Protein AF-A0AAN9QVU2-F1 (afdb_monomer)

Organism: Phaseolus coccineus (NCBI:txid3886)

Mean predicted aligned error: 10.69 Å

Nearest PDB structures (foldseek):
  2lqg-assembly1_A  TM=5.107E-01  e=5.024E-03  Mus musculus
  8g05-assembly1_R  TM=4.072E-01  e=1.327E+00  Homo sapiens
  8wz2-assembly1_R  TM=3.720E-01  e=2.095E+00  Homo sapiens
  8j19-assembly1_R  TM=4.145E-01  e=5.774E+00  Homo sapiens

Structure (mmCIF, N/CA/C/O backbone):
data_AF-A0AAN9QVU2-F1
#
_entry.id   AF-A0AAN9QVU2-F1
#
loop_
_atom_site.group_PDB
_atom_site.id
_atom_site.type_symbol
_atom_site.label_atom_id
_atom_site.label_alt_id
_atom_site.label_comp_id
_atom_site.label_asym_id
_atom_site.label_entity_id
_atom_site.label_seq_id
_atom_site.pdbx_PDB_ins_code
_atom_site.Cartn_x
_atom_site.Cartn_y
_atom_site.Cartn_z
_atom_site.occupancy
_atom_site.B_iso_or_equiv
_atom_site.auth_seq_id
_atom_site.auth_comp_id
_atom_site.auth_asym_id
_atom_site.auth_atom_id
_atom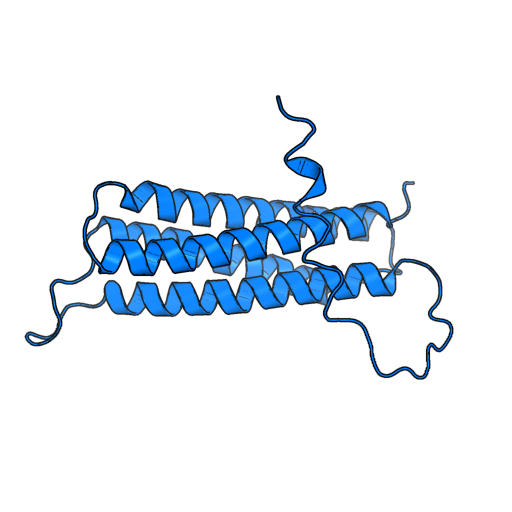_site.pdbx_PDB_model_num
ATOM 1 N N . MET A 1 1 ? 7.606 -34.225 8.218 1.00 52.69 1 MET A N 1
ATOM 2 C CA . MET A 1 1 ? 6.196 -34.312 7.765 1.00 52.69 1 MET A CA 1
ATOM 3 C C . MET A 1 1 ? 5.751 -32.990 7.130 1.00 52.69 1 MET A C 1
ATOM 5 O O . MET A 1 1 ? 4.814 -32.362 7.588 1.00 52.69 1 MET A O 1
ATOM 9 N N . THR A 1 2 ? 6.428 -32.540 6.072 1.00 52.84 2 THR A N 1
ATOM 10 C CA . THR A 1 2 ? 6.205 -31.195 5.485 1.00 52.84 2 THR A CA 1
ATOM 11 C C . THR A 1 2 ? 6.203 -31.198 3.956 1.00 52.84 2 THR A C 1
ATOM 13 O O . THR A 1 2 ? 5.999 -30.166 3.335 1.00 52.84 2 THR A O 1
ATOM 16 N N . ARG A 1 3 ? 6.357 -32.369 3.321 1.00 43.88 3 ARG A N 1
ATOM 17 C CA . ARG A 1 3 ? 6.300 -32.513 1.854 1.00 43.88 3 ARG A CA 1
ATOM 18 C C . ARG A 1 3 ? 4.926 -32.945 1.327 1.00 43.88 3 ARG A C 1
ATOM 20 O O . ARG A 1 3 ? 4.729 -32.950 0.123 1.00 43.88 3 ARG A O 1
ATOM 27 N N . HIS A 1 4 ? 3.976 -33.274 2.209 1.00 39.53 4 HIS A N 1
ATOM 28 C CA . HIS A 1 4 ? 2.633 -33.726 1.815 1.00 39.53 4 HIS A CA 1
ATOM 29 C C . HIS A 1 4 ? 1.583 -32.596 1.786 1.00 39.53 4 HIS A C 1
ATOM 31 O O . HIS A 1 4 ? 0.580 -32.718 1.098 1.00 39.53 4 HIS A O 1
ATOM 37 N N . PHE A 1 5 ? 1.838 -31.461 2.453 1.00 43.06 5 PHE A N 1
ATOM 38 C CA . PHE A 1 5 ? 0.921 -30.308 2.463 1.00 43.06 5 PHE A CA 1
ATOM 39 C C . PHE A 1 5 ? 1.082 -29.361 1.261 1.00 43.06 5 PHE A C 1
ATOM 41 O O . PHE A 1 5 ? 0.155 -28.628 0.939 1.00 43.06 5 PHE A O 1
ATOM 48 N N . LEU A 1 6 ? 2.218 -29.408 0.556 1.00 41.53 6 LEU A N 1
ATOM 49 C CA . LEU A 1 6 ? 2.474 -28.577 -0.632 1.00 41.53 6 LEU A CA 1
ATOM 50 C C . LEU A 1 6 ? 1.825 -29.114 -1.920 1.00 41.53 6 LEU A C 1
ATOM 52 O O . LEU A 1 6 ? 1.765 -28.398 -2.912 1.00 41.53 6 LEU A O 1
ATOM 56 N N . LEU A 1 7 ? 1.334 -30.359 -1.918 1.00 42.72 7 LEU A N 1
ATOM 57 C CA . LEU A 1 7 ? 0.709 -30.980 -3.095 1.00 42.72 7 LEU A CA 1
ATOM 58 C C . LEU A 1 7 ? -0.819 -30.827 -3.129 1.00 42.72 7 LEU A C 1
ATOM 60 O O . LEU A 1 7 ? -1.419 -31.014 -4.183 1.00 42.72 7 LEU A O 1
ATOM 64 N N . LEU A 1 8 ? -1.454 -30.443 -2.017 1.00 39.88 8 LEU A N 1
ATOM 65 C CA . LEU A 1 8 ? -2.911 -30.260 -1.944 1.00 39.88 8 LEU A CA 1
ATOM 66 C C . LEU A 1 8 ? -3.371 -28.825 -2.251 1.00 39.88 8 LEU A C 1
ATOM 68 O O . LEU A 1 8 ? -4.533 -28.622 -2.586 1.00 39.88 8 LEU A O 1
ATOM 72 N N . SER A 1 9 ? -2.475 -27.836 -2.225 1.00 40.78 9 SER A N 1
ATOM 73 C CA . SER A 1 9 ? -2.783 -26.449 -2.611 1.00 40.78 9 SER A CA 1
ATOM 74 C C . SER A 1 9 ? -2.710 -26.193 -4.123 1.00 40.78 9 SER A C 1
ATOM 76 O O . SER A 1 9 ? -3.232 -25.186 -4.594 1.00 40.78 9 SER A O 1
ATOM 78 N N . LEU A 1 10 ? -2.128 -27.113 -4.902 1.00 40.50 10 LEU A N 1
ATOM 79 C CA . LEU A 1 10 ? -2.014 -26.992 -6.363 1.00 40.50 10 LEU A CA 1
ATOM 80 C C . LEU A 1 10 ? -3.223 -27.551 -7.134 1.00 40.50 10 LEU A C 1
ATOM 82 O O . LEU A 1 10 ? -3.329 -27.327 -8.336 1.00 40.50 10 LEU A O 1
ATOM 86 N N . LEU A 1 11 ? -4.161 -28.232 -6.466 1.00 43.94 11 LEU A N 1
ATOM 87 C CA . LEU A 1 11 ? -5.338 -28.830 -7.116 1.00 43.94 11 LEU A CA 1
ATOM 88 C C . LEU A 1 11 ? -6.613 -27.974 -7.044 1.00 43.94 11 LEU A C 1
ATOM 90 O O . LEU A 1 11 ? -7.619 -28.352 -7.635 1.00 43.94 11 LEU A O 1
ATOM 94 N N . PHE A 1 12 ? -6.584 -26.803 -6.397 1.00 41.16 12 PHE A N 1
ATOM 95 C CA . PHE A 1 12 ? -7.744 -25.897 -6.362 1.00 41.16 12 PHE A CA 1
ATOM 96 C C . PHE A 1 12 ? -7.718 -24.774 -7.408 1.00 41.16 12 PHE A C 1
ATOM 98 O O . PHE A 1 12 ? -8.744 -24.139 -7.632 1.00 41.16 12 PHE A O 1
ATOM 105 N N . PHE A 1 13 ? -6.597 -24.550 -8.101 1.00 44.38 13 PHE A N 1
ATOM 106 C CA . PHE A 1 13 ? -6.512 -23.528 -9.158 1.00 44.38 13 PHE A CA 1
ATOM 107 C C . PHE A 1 13 ? -6.840 -24.045 -10.570 1.00 44.38 13 PHE A C 1
ATOM 109 O O . PHE A 1 13 ? -6.853 -23.261 -11.515 1.00 44.38 13 PHE A O 1
ATOM 116 N N . ALA A 1 14 ? -7.130 -25.340 -10.734 1.00 43.97 14 ALA A N 1
ATOM 117 C CA . ALA A 1 14 ? -7.286 -25.962 -12.053 1.00 43.97 14 ALA A CA 1
ATOM 118 C C . ALA A 1 14 ? -8.738 -26.062 -12.572 1.00 43.97 14 ALA A C 1
ATOM 120 O O . ALA A 1 14 ? -8.938 -26.539 -13.685 1.00 43.97 14 ALA A O 1
ATOM 121 N N . SER A 1 15 ? -9.752 -25.608 -11.825 1.00 43.94 15 SER A N 1
ATOM 122 C CA . SER A 1 15 ? -11.153 -25.956 -12.140 1.00 43.94 15 SER A CA 1
ATOM 123 C C . SER A 1 15 ? -12.033 -24.833 -12.699 1.00 43.94 15 SER A C 1
ATOM 125 O O . SER A 1 15 ? -13.242 -25.024 -12.786 1.00 43.94 15 SER A O 1
ATOM 127 N N . THR A 1 16 ? -11.492 -23.681 -13.113 1.00 50.34 16 THR A N 1
ATOM 128 C CA . THR A 1 16 ? -12.325 -22.628 -13.746 1.00 50.34 16 THR A CA 1
ATOM 129 C C . THR A 1 16 ? -11.866 -22.147 -15.118 1.00 50.34 16 THR A C 1
ATOM 131 O O . THR A 1 16 ? -12.558 -21.337 -15.725 1.00 50.34 16 THR A O 1
ATOM 134 N N . PHE A 1 17 ? -10.787 -22.689 -15.685 1.00 50.25 17 PHE A N 1
ATOM 135 C CA . PHE A 1 17 ? -10.377 -22.359 -17.054 1.00 50.25 17 PHE A CA 1
ATOM 136 C C . PHE A 1 17 ? -10.655 -23.512 -18.020 1.00 50.25 17 PHE A C 1
ATOM 138 O O . PHE A 1 17 ? -9.767 -24.129 -18.599 1.00 50.25 17 PHE A O 1
ATOM 145 N N . SER A 1 18 ? -11.937 -23.799 -18.212 1.00 56.81 18 SER A N 1
ATOM 146 C CA . SER A 1 18 ? -12.418 -24.469 -19.418 1.00 56.81 18 SER A CA 1
ATOM 147 C C . SER A 1 18 ? -13.760 -23.878 -19.796 1.00 56.81 18 SER A C 1
ATOM 149 O O . SER A 1 18 ? -14.802 -24.344 -19.354 1.00 56.81 18 SER A O 1
ATOM 151 N N . CYS A 1 19 ? -13.714 -22.790 -20.560 1.00 48.00 19 CYS A N 1
ATOM 152 C CA . CYS A 1 19 ? -14.272 -22.751 -21.910 1.00 48.00 19 CYS A CA 1
ATOM 153 C C . CYS A 1 19 ? -14.193 -21.327 -22.482 1.00 48.00 19 CYS A C 1
ATOM 155 O O . CYS A 1 19 ? -14.471 -20.361 -21.781 1.00 48.00 19 CYS A O 1
ATOM 157 N N . LEU A 1 20 ? -13.912 -21.276 -23.792 1.00 41.81 20 LEU A N 1
ATOM 158 C CA . LEU A 1 20 ? -14.049 -20.157 -24.744 1.00 41.81 20 LEU A CA 1
ATOM 159 C C . LEU A 1 20 ? -12.772 -19.339 -25.055 1.00 41.81 20 LEU A C 1
ATOM 161 O O . LEU A 1 20 ? -12.485 -18.295 -24.485 1.00 41.81 20 LEU A O 1
ATOM 165 N N . VAL A 1 21 ? -12.051 -19.846 -26.059 1.00 61.19 21 VAL A N 1
ATOM 166 C CA . VAL A 1 21 ? -11.152 -19.160 -27.026 1.00 61.19 21 VAL A CA 1
ATOM 167 C C . VAL A 1 21 ? -12.088 -18.600 -28.143 1.00 61.19 21 VAL A C 1
ATOM 169 O O . VAL A 1 21 ? -13.117 -19.259 -28.329 1.00 61.19 21 VAL A O 1
ATOM 172 N N . PRO A 1 22 ? -11.849 -17.493 -28.910 1.00 55.16 22 PRO A N 1
ATOM 173 C CA . PRO A 1 22 ? -10.583 -17.201 -29.607 1.00 55.16 22 PRO A CA 1
ATOM 174 C C . PRO A 1 22 ? -10.206 -15.729 -29.927 1.00 55.16 22 PRO A C 1
ATOM 176 O O . PRO A 1 22 ? -11.040 -14.920 -30.296 1.00 55.16 22 PRO A O 1
ATOM 179 N N . THR A 1 23 ? -8.903 -15.428 -29.863 1.00 37.94 23 THR A N 1
ATOM 180 C CA . THR A 1 23 ? -8.027 -14.864 -30.925 1.00 37.94 23 THR A CA 1
ATOM 181 C C . THR A 1 23 ? -6.775 -14.332 -30.236 1.00 37.94 23 THR A C 1
ATOM 183 O O . THR A 1 23 ? -6.723 -13.182 -29.809 1.00 37.94 23 THR A O 1
ATOM 186 N N . VAL A 1 24 ? -5.760 -15.183 -30.096 1.00 42.25 24 VAL A N 1
ATOM 187 C CA . VAL A 1 24 ? -4.418 -14.723 -29.735 1.00 42.25 24 VAL A CA 1
ATOM 188 C C . VAL A 1 24 ? -3.810 -14.175 -31.020 1.00 42.25 24 VAL A C 1
ATOM 190 O O . VAL A 1 24 ? -3.287 -14.927 -31.839 1.00 42.25 24 VAL A O 1
ATOM 193 N N . THR A 1 25 ? -3.936 -12.868 -31.245 1.00 42.47 25 THR A N 1
ATOM 194 C CA . THR A 1 25 ? -2.958 -12.178 -32.088 1.00 42.47 25 THR A CA 1
ATOM 195 C C . THR A 1 25 ? -1.606 -12.377 -31.421 1.00 42.47 25 THR A C 1
ATOM 197 O O . THR A 1 25 ? -1.517 -12.259 -30.200 1.00 42.47 25 THR A O 1
ATOM 200 N N . ALA A 1 26 ? -0.580 -12.733 -32.191 1.00 48.84 26 ALA A N 1
ATOM 201 C CA . ALA A 1 26 ? 0.789 -12.783 -31.703 1.00 48.84 26 ALA A CA 1
ATOM 202 C C . ALA A 1 26 ? 1.120 -11.430 -31.051 1.00 48.84 26 ALA A C 1
ATOM 204 O O . ALA A 1 26 ? 1.264 -10.430 -31.747 1.00 48.84 26 ALA A O 1
ATOM 205 N N . VAL A 1 27 ? 1.121 -11.385 -29.718 1.00 48.50 27 VAL A N 1
ATOM 206 C CA . VAL A 1 27 ? 1.587 -10.229 -28.955 1.00 48.50 27 VAL A CA 1
ATOM 207 C C . VAL A 1 27 ? 3.069 -10.464 -28.746 1.00 48.50 27 VAL A C 1
ATOM 209 O O . VAL A 1 27 ? 3.466 -11.510 -28.224 1.00 48.50 27 VAL A O 1
ATOM 212 N N . ASP A 1 28 ? 3.867 -9.522 -29.231 1.00 38.47 28 ASP A N 1
ATOM 213 C CA . ASP A 1 28 ? 5.318 -9.565 -29.158 1.00 38.47 28 ASP A CA 1
ATOM 214 C C . ASP A 1 28 ? 5.817 -9.806 -27.727 1.00 38.47 28 ASP A C 1
ATOM 216 O O . ASP A 1 28 ? 5.208 -9.427 -26.722 1.00 38.47 28 ASP A O 1
ATOM 220 N N . ALA A 1 29 ? 6.942 -10.507 -27.652 1.00 45.59 29 ALA A N 1
ATOM 221 C CA . ALA A 1 29 ? 7.478 -11.099 -26.445 1.00 45.59 29 ALA A CA 1
ATOM 222 C C . ALA A 1 29 ? 7.719 -10.095 -25.294 1.00 45.59 29 ALA A C 1
ATOM 224 O O . ALA A 1 29 ? 8.559 -9.202 -25.356 1.00 45.59 29 ALA A O 1
ATOM 225 N N . SER A 1 30 ? 7.092 -10.406 -24.158 1.00 50.88 30 SER A N 1
ATOM 226 C CA . SER A 1 30 ? 7.649 -10.351 -22.791 1.00 50.88 30 SER A CA 1
ATOM 227 C C . SER A 1 30 ? 7.740 -9.030 -22.004 1.00 50.88 30 SER A C 1
ATOM 229 O O . SER A 1 30 ? 8.051 -9.098 -20.820 1.00 50.88 30 SER A O 1
ATOM 231 N N . GLY A 1 31 ? 7.407 -7.860 -22.560 1.00 54.62 31 GLY A N 1
ATOM 232 C CA . GLY A 1 31 ? 7.404 -6.594 -21.789 1.00 54.62 31 GLY A CA 1
ATOM 233 C C . GLY A 1 31 ? 6.015 -6.060 -21.411 1.00 54.62 31 GLY A C 1
ATOM 234 O O . GLY A 1 31 ? 5.752 -5.709 -20.260 1.00 54.62 31 GLY A O 1
ATOM 235 N N . ASP A 1 32 ? 5.104 -6.021 -22.384 1.00 68.94 32 ASP A N 1
ATOM 236 C CA . ASP A 1 32 ? 3.847 -5.266 -22.284 1.00 68.94 32 ASP A CA 1
ATOM 237 C C . ASP A 1 32 ? 2.784 -5.954 -21.405 1.00 68.94 32 ASP A C 1
ATOM 239 O O . ASP A 1 32 ? 2.057 -5.319 -20.633 1.00 68.94 32 ASP A O 1
ATOM 243 N N . THR A 1 33 ? 2.731 -7.291 -21.440 1.00 84.69 33 THR A N 1
ATOM 244 C CA . THR A 1 33 ? 1.786 -8.058 -20.614 1.00 84.69 33 THR A CA 1
ATOM 245 C C . THR A 1 33 ? 2.152 -7.996 -19.130 1.00 84.69 33 THR A C 1
ATOM 247 O O . THR A 1 33 ? 1.263 -7.875 -18.290 1.00 84.69 33 THR A O 1
ATOM 250 N N . ASP A 1 34 ? 3.440 -8.044 -18.789 1.00 91.31 34 ASP A N 1
ATOM 251 C CA . ASP A 1 34 ? 3.910 -8.051 -17.398 1.00 91.31 34 ASP A CA 1
ATOM 252 C C . ASP A 1 34 ? 3.720 -6.677 -16.750 1.00 91.31 34 ASP A C 1
ATOM 254 O O . ASP A 1 34 ? 3.159 -6.581 -15.655 1.00 91.31 34 ASP A O 1
ATOM 258 N N . PHE A 1 35 ? 4.057 -5.614 -17.486 1.00 93.31 35 PHE A N 1
ATOM 259 C CA . PHE A 1 35 ? 3.749 -4.238 -17.106 1.00 93.31 35 PHE A CA 1
ATOM 260 C C . PHE A 1 35 ? 2.248 -4.026 -16.879 1.00 93.31 35 PHE A C 1
ATOM 262 O O . PHE A 1 35 ? 1.833 -3.510 -15.838 1.00 93.31 35 PHE A O 1
ATOM 269 N N . THR A 1 36 ? 1.416 -4.467 -17.828 1.00 94.56 36 THR A N 1
ATOM 270 C CA . THR A 1 36 ? -0.039 -4.314 -17.732 1.00 94.56 36 THR A CA 1
ATOM 271 C C . THR A 1 36 ? -0.602 -5.063 -16.524 1.00 94.56 36 THR A C 1
ATOM 273 O O . THR A 1 36 ? -1.398 -4.487 -15.779 1.00 94.56 36 THR A O 1
ATOM 276 N N . ARG A 1 37 ? -0.163 -6.306 -16.270 1.00 96.12 37 ARG A N 1
ATOM 277 C CA . ARG A 1 37 ? -0.581 -7.072 -15.081 1.00 96.12 37 ARG A CA 1
ATOM 278 C C . ARG A 1 37 ? -0.187 -6.365 -13.788 1.00 96.12 37 ARG A C 1
ATOM 280 O O . ARG A 1 37 ? -1.029 -6.228 -12.902 1.00 96.12 37 ARG A O 1
ATOM 287 N N . ALA A 1 38 ? 1.054 -5.893 -13.689 1.00 97.56 38 ALA A N 1
ATOM 288 C CA . ALA A 1 38 ? 1.530 -5.165 -12.518 1.00 97.56 38 ALA A CA 1
ATOM 289 C C . ALA A 1 38 ? 0.712 -3.884 -12.281 1.00 97.56 38 ALA A C 1
ATOM 291 O O . ALA A 1 38 ? 0.220 -3.665 -11.175 1.00 97.56 38 ALA A O 1
ATOM 292 N N . ARG A 1 39 ? 0.457 -3.092 -13.330 1.00 97.69 39 ARG A N 1
ATOM 293 C CA . ARG A 1 39 ? -0.324 -1.849 -13.238 1.00 97.69 39 ARG A CA 1
ATOM 294 C C . ARG A 1 39 ? -1.766 -2.100 -12.796 1.00 97.69 39 ARG A C 1
ATOM 296 O O . ARG A 1 39 ? -2.278 -1.380 -11.941 1.00 97.69 39 ARG A O 1
ATOM 303 N N . VAL A 1 40 ? -2.416 -3.124 -13.352 1.00 98.06 40 VAL A N 1
ATOM 304 C CA . VAL A 1 40 ? -3.779 -3.520 -12.959 1.00 98.06 40 VAL A CA 1
ATOM 305 C C . VAL A 1 40 ? -3.813 -3.993 -11.505 1.00 98.06 40 VAL A C 1
ATOM 307 O O . VAL A 1 40 ? -4.735 -3.641 -10.769 1.00 98.06 40 VAL A O 1
ATOM 310 N N . ALA A 1 41 ? -2.805 -4.745 -11.061 1.00 98.56 41 ALA A N 1
ATOM 311 C CA . ALA A 1 41 ? -2.724 -5.197 -9.678 1.00 98.56 41 ALA A CA 1
ATOM 312 C C . ALA A 1 41 ? -2.532 -4.035 -8.692 1.00 98.56 41 ALA A C 1
ATOM 314 O O . ALA A 1 41 ? -3.217 -4.001 -7.672 1.00 98.56 41 ALA A O 1
ATOM 315 N N . VAL A 1 42 ? -1.676 -3.057 -9.015 1.00 98.75 42 VAL A N 1
ATOM 316 C CA . VAL A 1 42 ? -1.514 -1.831 -8.211 1.00 98.75 42 VAL A CA 1
ATOM 317 C C . VAL A 1 42 ? -2.824 -1.035 -8.158 1.00 98.75 42 VAL A C 1
ATOM 319 O O . VAL A 1 42 ? -3.238 -0.633 -7.074 1.00 98.75 42 VAL A O 1
ATOM 322 N N . SER A 1 43 ? -3.533 -0.881 -9.284 1.00 98.75 43 SER A N 1
ATOM 323 C CA . SER A 1 43 ? -4.860 -0.238 -9.312 1.00 98.75 43 SER A CA 1
ATOM 324 C C . SER A 1 43 ? -5.875 -0.968 -8.429 1.00 98.75 43 SER A C 1
ATOM 326 O O . SER A 1 43 ? -6.600 -0.344 -7.666 1.00 98.75 43 SER A O 1
ATOM 328 N N . THR A 1 44 ? -5.903 -2.301 -8.491 1.00 98.69 44 THR A N 1
ATOM 329 C CA . THR A 1 44 ? -6.828 -3.115 -7.687 1.00 98.69 44 THR A CA 1
ATOM 330 C C . THR A 1 44 ? -6.517 -2.992 -6.193 1.00 98.69 44 THR A C 1
ATOM 332 O O . THR A 1 44 ? -7.427 -2.920 -5.368 1.00 98.69 44 THR A O 1
ATOM 335 N N . ALA A 1 45 ? -5.231 -2.953 -5.827 1.00 98.81 45 ALA A N 1
ATOM 336 C CA . ALA A 1 45 ? -4.809 -2.702 -4.453 1.00 98.81 45 ALA A CA 1
ATOM 337 C C . ALA A 1 45 ? -5.220 -1.297 -3.981 1.00 98.81 45 ALA A C 1
ATOM 339 O O . ALA A 1 45 ? -5.659 -1.154 -2.841 1.00 98.81 45 ALA A O 1
ATOM 340 N N . LEU A 1 46 ? -5.131 -0.287 -4.857 1.00 98.88 46 LEU A N 1
ATOM 341 C CA . LEU A 1 46 ? -5.549 1.085 -4.563 1.00 98.88 46 LEU A CA 1
ATOM 342 C C . LEU A 1 46 ? -7.047 1.171 -4.264 1.00 98.88 46 LEU A C 1
ATOM 344 O O . LEU A 1 46 ? -7.434 1.803 -3.279 1.00 98.88 46 LEU A O 1
ATOM 348 N N . ASP A 1 47 ? -7.873 0.528 -5.089 1.00 98.81 47 ASP A N 1
ATOM 349 C CA . ASP A 1 47 ? -9.328 0.521 -4.924 1.00 98.81 47 ASP A CA 1
ATOM 350 C C . ASP A 1 47 ? -9.727 -0.122 -3.590 1.00 98.81 47 ASP A C 1
ATOM 352 O O . ASP A 1 47 ? -10.517 0.443 -2.828 1.00 98.81 47 ASP A O 1
ATOM 356 N N . GLU A 1 48 ? -9.133 -1.273 -3.258 1.00 98.81 48 GLU A N 1
ATOM 357 C CA . GLU A 1 48 ? -9.420 -1.957 -1.996 1.00 98.81 48 GLU A CA 1
ATOM 358 C C . GLU A 1 48 ? -8.934 -1.158 -0.780 1.00 98.81 48 GLU A C 1
ATOM 360 O O . GLU A 1 48 ? -9.674 -1.013 0.195 1.00 98.81 48 GLU A O 1
ATOM 365 N N . ALA A 1 49 ? -7.710 -0.624 -0.829 1.00 98.81 49 ALA A N 1
ATOM 366 C CA . ALA A 1 49 ? -7.154 0.178 0.256 1.00 98.81 49 ALA A CA 1
ATOM 367 C C . ALA A 1 49 ? -7.988 1.446 0.492 1.00 98.81 49 ALA A C 1
ATOM 369 O O . ALA A 1 49 ? -8.306 1.771 1.635 1.00 98.81 49 ALA A O 1
ATOM 370 N N . SER A 1 50 ? -8.437 2.106 -0.580 1.00 98.88 50 SER A N 1
ATOM 371 C CA . SER A 1 50 ? -9.304 3.289 -0.504 1.00 98.88 50 SER A CA 1
ATOM 372 C C . SER A 1 50 ? -10.680 2.955 0.082 1.00 98.88 50 SER A C 1
ATOM 374 O O . SER A 1 50 ? -11.212 3.709 0.904 1.00 98.88 50 SER A O 1
ATOM 376 N N . ALA A 1 51 ? -11.258 1.807 -0.289 1.00 98.75 51 ALA A N 1
ATOM 377 C CA . ALA A 1 51 ? -12.516 1.334 0.282 1.00 98.75 51 ALA A CA 1
ATOM 378 C C . ALA A 1 51 ? -12.380 1.015 1.781 1.00 98.75 51 ALA A C 1
ATOM 380 O O . ALA A 1 51 ? -13.262 1.352 2.574 1.00 98.75 51 ALA A O 1
ATOM 381 N N . ALA A 1 52 ? -11.266 0.401 2.188 1.00 98.50 52 ALA A N 1
ATOM 382 C CA . ALA A 1 52 ? -10.966 0.145 3.591 1.00 98.50 52 ALA A CA 1
ATOM 383 C C . ALA A 1 52 ? -10.748 1.453 4.375 1.00 98.50 52 ALA A C 1
ATOM 385 O O . ALA A 1 52 ? -11.368 1.628 5.421 1.00 98.50 52 ALA A O 1
ATOM 386 N N . ALA A 1 53 ? -9.973 2.405 3.847 1.00 98.12 53 ALA A N 1
ATOM 387 C CA . ALA A 1 53 ? -9.767 3.718 4.463 1.00 98.12 53 ALA A CA 1
ATOM 388 C C . ALA A 1 53 ? -11.088 4.483 4.638 1.00 98.12 53 ALA A C 1
ATOM 390 O O . ALA A 1 53 ? -11.346 5.049 5.698 1.00 98.12 53 ALA A O 1
ATOM 391 N N . THR A 1 54 ? -11.977 4.420 3.641 1.00 97.75 54 THR A N 1
ATOM 392 C CA . THR A 1 54 ? -13.326 5.005 3.725 1.00 97.75 54 THR A CA 1
ATOM 393 C C . THR A 1 54 ? -14.165 4.361 4.827 1.00 97.75 54 THR A C 1
ATOM 395 O O . THR A 1 54 ? -14.892 5.050 5.537 1.00 97.75 54 THR A O 1
ATOM 398 N N . TYR A 1 55 ? -14.074 3.041 4.996 1.00 96.25 55 TYR A N 1
ATOM 399 C CA . TYR A 1 55 ? -14.744 2.370 6.105 1.00 96.25 55 TYR A CA 1
ATOM 400 C C . TYR A 1 55 ? -14.178 2.834 7.453 1.00 96.25 55 TYR A C 1
ATOM 402 O O . TYR A 1 55 ? -14.957 3.175 8.337 1.00 96.25 55 TYR A O 1
ATOM 410 N N . LEU A 1 56 ? -12.850 2.886 7.609 1.00 94.81 56 LEU A N 1
ATOM 411 C CA . LEU A 1 56 ? -12.200 3.289 8.861 1.00 94.81 56 LEU A CA 1
ATOM 412 C C . LEU A 1 56 ? -12.530 4.741 9.228 1.00 94.81 56 LEU A C 1
ATOM 414 O O . LEU A 1 56 ? -12.852 5.007 10.385 1.00 94.81 56 LEU A O 1
ATOM 418 N N . SER A 1 57 ? -12.545 5.661 8.260 1.00 94.31 57 SER A N 1
ATOM 419 C CA . SER A 1 57 ? -12.875 7.068 8.518 1.00 94.31 57 SER A CA 1
ATOM 420 C C . SER A 1 57 ? -14.275 7.228 9.122 1.00 94.31 57 SER A C 1
ATOM 422 O O . SER A 1 57 ? -14.450 7.978 10.084 1.00 94.31 57 SER A O 1
ATOM 424 N N . GLN A 1 58 ? -15.254 6.439 8.664 1.00 92.25 58 GLN A N 1
ATOM 425 C CA . GLN A 1 58 ? -16.608 6.414 9.232 1.00 92.25 58 GLN A CA 1
ATOM 426 C C . GLN A 1 58 ? -16.634 5.936 10.689 1.00 92.25 58 GLN A C 1
ATOM 428 O O . GLN A 1 58 ? -17.483 6.381 11.457 1.00 92.25 58 GLN A O 1
ATOM 433 N N . GLN A 1 59 ? -15.703 5.065 11.087 1.00 88.88 59 GLN A N 1
ATOM 434 C CA . GLN A 1 59 ? -15.601 4.575 12.468 1.00 88.88 59 GLN A CA 1
ATOM 435 C C . GLN A 1 59 ? -14.914 5.582 13.396 1.00 88.88 59 GLN A C 1
ATOM 437 O O . GLN A 1 59 ? -15.125 5.538 14.604 1.00 88.88 59 GLN A O 1
ATOM 442 N N . THR A 1 60 ? -14.112 6.499 12.850 1.00 84.31 60 THR A N 1
ATOM 443 C CA . THR A 1 60 ? -13.456 7.573 13.619 1.00 84.31 60 THR A CA 1
ATOM 444 C C . THR A 1 60 ? -14.336 8.811 13.818 1.00 84.31 60 THR A C 1
ATOM 446 O O . THR A 1 60 ? -13.979 9.704 14.590 1.00 84.31 60 THR A O 1
ATOM 449 N N . ALA A 1 61 ? -15.483 8.887 13.134 1.00 76.31 61 ALA A N 1
ATOM 450 C CA . ALA A 1 61 ? -16.398 10.012 13.251 1.00 76.31 61 ALA A CA 1
ATOM 451 C C . ALA A 1 61 ? -17.004 10.098 14.670 1.00 76.31 61 ALA A C 1
ATOM 453 O O . ALA A 1 61 ? -17.261 9.067 15.300 1.00 76.31 61 ALA A O 1
ATOM 454 N N . PRO A 1 62 ? -17.279 11.310 15.190 1.00 64.94 62 PRO A N 1
ATOM 455 C CA . PRO A 1 62 ? -17.994 11.466 16.450 1.00 64.94 62 PRO A CA 1
ATOM 456 C C . PRO A 1 62 ? -19.348 10.757 16.361 1.00 64.94 62 PRO A C 1
ATOM 458 O O . PRO A 1 62 ? -20.122 11.010 15.438 1.00 64.94 62 PRO A O 1
ATOM 461 N N . ALA A 1 63 ? -19.645 9.879 17.317 1.00 60.75 63 ALA A N 1
ATOM 462 C CA . ALA A 1 63 ? -20.918 9.177 17.344 1.00 60.75 63 ALA A CA 1
ATOM 463 C C . ALA A 1 63 ? -22.056 10.191 17.503 1.00 60.75 63 ALA A C 1
ATOM 465 O O . ALA A 1 63 ? -22.088 10.960 18.468 1.00 60.75 63 ALA A O 1
ATOM 466 N N . ASN A 1 64 ? -23.035 10.145 16.599 1.00 56.09 64 ASN A N 1
ATOM 467 C CA . ASN A 1 64 ? -24.379 10.576 16.962 1.00 56.09 64 ASN A CA 1
ATOM 468 C C . ASN A 1 64 ? -24.903 9.619 18.036 1.00 56.09 64 ASN A C 1
ATOM 470 O O . ASN A 1 64 ? -24.535 8.446 18.043 1.00 56.09 64 ASN A O 1
ATOM 474 N N . LYS A 1 65 ? -25.765 10.109 18.934 1.00 52.00 65 LYS A N 1
ATOM 475 C CA . LYS A 1 65 ? -26.249 9.379 20.125 1.00 52.00 65 LYS A CA 1
ATOM 476 C C . LYS A 1 65 ? -26.850 7.983 19.845 1.00 52.00 65 LYS A C 1
ATOM 478 O O . LYS A 1 65 ? -26.959 7.205 20.785 1.00 52.00 65 LYS A O 1
ATOM 483 N N . ASP A 1 66 ? -27.180 7.673 18.588 1.00 55.06 66 ASP A N 1
ATOM 484 C CA . ASP A 1 66 ? -27.768 6.403 18.127 1.00 55.06 66 ASP A CA 1
ATOM 485 C C . ASP A 1 66 ? -26.772 5.424 17.472 1.00 55.06 66 ASP A C 1
ATOM 487 O O . ASP A 1 66 ? -27.089 4.258 17.246 1.00 55.06 66 ASP A O 1
ATOM 491 N N . SER A 1 67 ? -25.558 5.876 17.169 1.00 54.22 67 SER A N 1
ATOM 492 C CA . SER A 1 67 ? -24.459 5.051 16.653 1.00 54.22 67 SER A CA 1
ATOM 493 C C . SER A 1 67 ? -23.553 4.680 17.824 1.00 54.22 67 SER A C 1
ATOM 495 O O . SER A 1 67 ? -23.269 5.530 18.661 1.00 54.22 67 SER A O 1
ATOM 497 N N . GLY A 1 68 ? -23.146 3.412 17.926 1.00 55.78 68 GLY A N 1
ATOM 498 C CA . GLY A 1 68 ? -22.321 2.905 19.02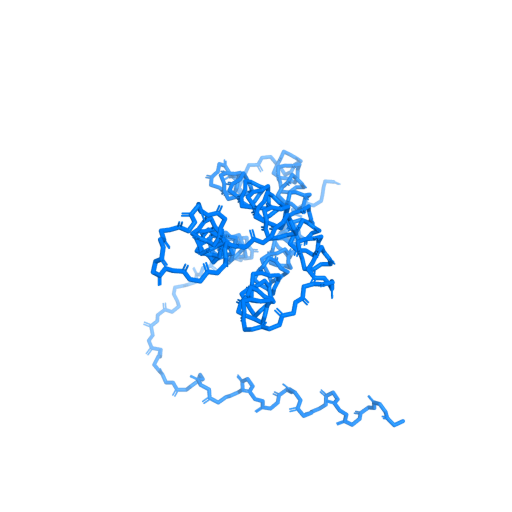9 1.00 55.78 68 GLY A CA 1
ATOM 499 C C . GLY A 1 68 ? -21.039 3.712 19.292 1.00 55.78 68 GLY A C 1
ATOM 500 O O . GLY A 1 68 ? -20.708 4.661 18.586 1.00 55.78 68 GLY A O 1
ATOM 501 N N . LYS A 1 69 ? -20.304 3.332 20.344 1.00 57.84 69 LYS A N 1
ATOM 502 C CA . LYS A 1 69 ? -19.081 4.028 20.772 1.00 57.84 69 LYS A CA 1
ATOM 503 C C . LYS A 1 69 ? -18.142 4.245 19.562 1.00 57.84 69 LYS A C 1
ATOM 505 O O . LYS A 1 69 ? -17.850 3.255 18.890 1.00 57.84 69 LYS A O 1
ATOM 510 N N . PRO A 1 70 ? -17.692 5.486 19.280 1.00 62.75 70 PRO A N 1
ATOM 511 C CA . PRO A 1 70 ? -16.726 5.755 18.216 1.00 62.75 70 PRO A CA 1
ATOM 512 C C . PRO A 1 70 ? -15.513 4.841 18.343 1.00 62.75 70 PRO A C 1
ATOM 514 O O . PRO A 1 70 ? -15.148 4.463 19.463 1.00 62.75 70 PRO A O 1
ATOM 517 N N . GLY A 1 71 ? -14.868 4.538 17.218 1.00 64.19 71 GLY A N 1
ATOM 518 C CA . GLY A 1 71 ? -13.553 3.913 17.223 1.00 64.19 71 GLY A CA 1
ATOM 519 C C . GLY A 1 71 ? -12.617 4.687 18.152 1.00 64.19 71 GLY A C 1
ATOM 520 O O . GLY A 1 71 ? -12.546 5.917 18.091 1.00 64.19 71 GLY A O 1
ATOM 521 N N . GLY A 1 72 ? -11.961 3.970 19.067 1.00 83.31 72 GLY A N 1
ATOM 522 C CA . GLY A 1 72 ? -11.011 4.552 20.013 1.00 83.31 72 GLY A CA 1
ATOM 523 C C . GLY A 1 72 ? -9.770 5.128 19.321 1.00 83.31 72 GLY A C 1
ATOM 524 O O . GLY A 1 72 ? -9.649 5.094 18.096 1.00 83.31 72 GLY A O 1
ATOM 525 N N . GLY A 1 73 ? -8.815 5.626 20.114 1.00 88.88 73 GLY A N 1
ATOM 526 C CA . GLY A 1 73 ? -7.546 6.164 19.599 1.00 88.88 73 GLY A CA 1
ATOM 527 C C . GLY A 1 73 ? -6.833 5.202 18.641 1.00 88.88 73 GLY A C 1
ATOM 528 O O . GLY A 1 73 ? -6.432 5.619 17.563 1.00 88.88 73 GLY A O 1
ATOM 529 N N . ALA A 1 74 ? -6.824 3.904 18.954 1.00 92.00 74 ALA A N 1
ATOM 530 C CA . ALA A 1 74 ? -6.232 2.872 18.104 1.00 92.00 74 ALA A CA 1
ATOM 531 C C . ALA A 1 74 ? -6.858 2.790 16.698 1.00 92.00 74 ALA A C 1
ATOM 533 O O . ALA A 1 74 ? -6.152 2.609 15.710 1.00 92.00 74 ALA A O 1
ATOM 534 N N . VAL A 1 75 ? -8.182 2.962 16.572 1.00 94.00 75 VAL A N 1
ATOM 535 C CA . VAL A 1 75 ? -8.862 2.958 15.262 1.00 94.00 75 VAL A CA 1
ATOM 536 C C . VAL A 1 75 ? -8.484 4.196 14.453 1.00 94.00 75 VAL A C 1
ATOM 538 O O . VAL A 1 75 ? -8.329 4.107 13.236 1.00 94.00 75 VAL A O 1
ATOM 541 N N . LYS A 1 76 ? -8.305 5.340 15.121 1.00 94.25 76 LYS A N 1
ATOM 542 C CA . LYS A 1 76 ? -7.835 6.570 14.480 1.00 94.25 76 LYS A CA 1
ATOM 543 C C . LYS A 1 76 ? -6.389 6.439 13.998 1.00 94.25 76 LYS A C 1
ATOM 545 O O . LYS A 1 76 ? -6.113 6.796 12.859 1.00 94.25 76 LYS A O 1
ATOM 550 N N . ASP A 1 77 ? -5.507 5.885 14.821 1.00 95.75 77 ASP A N 1
ATOM 551 C CA . ASP A 1 77 ? -4.106 5.665 14.453 1.00 95.75 77 ASP A CA 1
ATOM 552 C C . ASP A 1 77 ? -3.993 4.660 13.294 1.00 95.75 77 ASP A C 1
ATOM 554 O O . ASP A 1 77 ? -3.255 4.879 12.334 1.00 95.75 77 ASP A O 1
ATOM 558 N N . CYS A 1 78 ? -4.803 3.595 13.319 1.00 97.75 78 CYS A N 1
ATOM 559 C CA . CYS A 1 78 ? -4.920 2.655 12.206 1.00 97.75 78 CYS A CA 1
ATOM 560 C C . CYS A 1 78 ? -5.413 3.362 10.932 1.00 97.75 78 CYS A C 1
ATOM 562 O O . CYS A 1 78 ? -4.822 3.190 9.868 1.00 97.75 78 CYS A O 1
ATOM 564 N N . PHE A 1 79 ? -6.444 4.208 11.023 1.00 97.38 79 PHE A N 1
ATOM 565 C CA . PHE A 1 79 ? -6.913 4.986 9.875 1.00 97.38 79 PHE A CA 1
ATOM 566 C C . PHE A 1 79 ? -5.791 5.828 9.250 1.00 97.38 79 PHE A C 1
ATOM 568 O O . PHE A 1 79 ? -5.616 5.754 8.038 1.00 97.38 79 PHE A O 1
ATOM 575 N N . THR A 1 80 ? -5.002 6.546 10.054 1.00 98.12 80 THR A N 1
ATOM 576 C CA . THR A 1 80 ? -3.865 7.340 9.559 1.00 98.12 80 THR A CA 1
ATOM 577 C C . THR A 1 80 ? -2.822 6.473 8.851 1.00 98.12 80 THR A C 1
ATOM 579 O O . THR A 1 80 ? -2.442 6.781 7.726 1.00 98.12 80 THR A O 1
ATOM 582 N N . ASN A 1 81 ? -2.432 5.335 9.433 1.00 98.62 81 ASN A N 1
ATOM 583 C CA . ASN A 1 81 ? -1.505 4.411 8.769 1.00 98.62 81 ASN A CA 1
ATOM 584 C C . ASN A 1 81 ? -2.066 3.888 7.434 1.00 98.62 81 ASN A C 1
ATOM 586 O O . ASN A 1 81 ? -1.344 3.757 6.446 1.00 98.62 81 ASN A O 1
ATOM 590 N N . LEU A 1 82 ? -3.363 3.573 7.381 1.00 98.69 82 LEU A N 1
ATOM 591 C CA . LEU A 1 82 ? -3.994 3.095 6.154 1.00 98.69 82 LEU A CA 1
ATOM 592 C C . LEU A 1 82 ? -4.126 4.202 5.096 1.00 98.69 82 LEU A C 1
ATOM 594 O O . LEU A 1 82 ? -4.008 3.909 3.909 1.00 98.69 82 LEU A O 1
ATOM 598 N N . GLU A 1 83 ? -4.344 5.452 5.500 1.00 98.62 83 GLU A N 1
ATOM 599 C CA . GLU A 1 83 ? -4.332 6.615 4.606 1.00 98.62 83 GLU A CA 1
ATOM 600 C C . GLU A 1 83 ? -2.944 6.808 3.979 1.00 98.62 83 GLU A C 1
ATOM 602 O O . GLU A 1 83 ? -2.836 6.878 2.753 1.00 98.62 83 GLU A O 1
ATOM 607 N N . ASP A 1 84 ? -1.879 6.731 4.780 1.00 98.62 84 ASP A N 1
ATOM 608 C CA . ASP A 1 84 ? -0.505 6.765 4.269 1.00 98.62 84 ASP A CA 1
ATOM 609 C C . ASP A 1 84 ? -0.244 5.608 3.288 1.00 98.62 84 ASP A C 1
ATOM 611 O O . ASP A 1 84 ? 0.398 5.783 2.251 1.00 98.62 84 ASP A O 1
ATOM 615 N N . ALA A 1 85 ? -0.763 4.407 3.575 1.00 98.81 85 ALA A N 1
ATOM 616 C CA . ALA A 1 85 ? -0.671 3.278 2.649 1.00 98.81 85 ALA A CA 1
ATOM 617 C C . ALA A 1 85 ? -1.385 3.566 1.316 1.00 98.81 85 ALA A C 1
ATOM 619 O O . ALA A 1 85 ? -0.844 3.265 0.252 1.00 98.81 85 ALA A O 1
ATOM 620 N N . VAL A 1 86 ? -2.579 4.166 1.354 1.00 98.94 86 VAL A N 1
ATOM 621 C CA . VAL A 1 86 ? -3.327 4.573 0.154 1.00 98.94 86 VAL A CA 1
ATOM 622 C C . VAL A 1 86 ? -2.526 5.572 -0.679 1.00 98.94 86 VAL A C 1
ATOM 624 O O . VAL A 1 86 ? -2.473 5.429 -1.902 1.00 98.94 86 VAL A O 1
ATOM 627 N N . ASP A 1 87 ? -1.876 6.546 -0.046 1.00 98.88 87 ASP A N 1
ATOM 628 C CA . ASP A 1 87 ? -1.059 7.543 -0.739 1.00 98.88 87 ASP A CA 1
ATOM 629 C C . ASP A 1 87 ? 0.153 6.906 -1.430 1.00 98.88 87 ASP A C 1
ATOM 631 O O . ASP A 1 87 ? 0.365 7.132 -2.625 1.00 98.88 87 ASP A O 1
ATOM 635 N N . MET A 1 88 ? 0.862 6.003 -0.744 1.00 98.81 88 MET A N 1
ATOM 636 C CA . MET A 1 88 ? 1.970 5.241 -1.333 1.00 98.81 88 MET A CA 1
ATOM 637 C C . MET A 1 88 ? 1.527 4.390 -2.538 1.00 98.81 88 MET A C 1
ATOM 639 O O . MET A 1 88 ? 2.214 4.343 -3.565 1.00 98.81 88 MET A O 1
ATOM 643 N N . ILE A 1 89 ? 0.366 3.727 -2.458 1.00 98.88 89 ILE A N 1
ATOM 644 C CA . ILE A 1 89 ? -0.175 2.941 -3.582 1.00 98.88 89 ILE A CA 1
ATOM 645 C C . ILE A 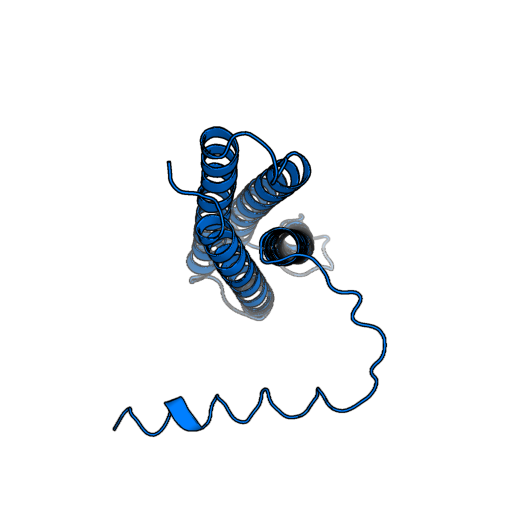1 89 ? -0.597 3.870 -4.728 1.00 98.88 89 ILE A C 1
ATOM 647 O O . ILE A 1 89 ? -0.393 3.551 -5.901 1.00 98.88 89 ILE A O 1
ATOM 651 N N . ARG A 1 90 ? -1.166 5.039 -4.421 1.00 98.88 90 ARG A N 1
ATOM 652 C CA . ARG A 1 90 ? -1.577 6.013 -5.436 1.00 98.88 90 ARG A CA 1
ATOM 653 C C . ARG A 1 90 ? -0.378 6.558 -6.200 1.00 98.88 90 ARG A C 1
ATOM 655 O O . ARG A 1 90 ? -0.444 6.659 -7.424 1.00 98.88 90 ARG A O 1
ATOM 662 N N . ASP A 1 91 ? 0.704 6.890 -5.511 1.00 98.81 91 ASP A N 1
ATOM 663 C CA . ASP A 1 91 ? 1.920 7.385 -6.156 1.00 98.81 91 ASP A CA 1
ATOM 664 C C . ASP A 1 91 ? 2.613 6.286 -6.966 1.00 98.81 91 ASP A C 1
ATOM 666 O O . ASP A 1 91 ? 2.992 6.521 -8.115 1.00 98.81 91 ASP A O 1
ATOM 670 N N . SER A 1 92 ? 2.609 5.049 -6.460 1.00 98.81 92 SER A N 1
ATOM 671 C CA . SER A 1 92 ? 2.986 3.854 -7.229 1.00 98.81 92 SER A CA 1
ATOM 672 C C . SER A 1 92 ? 2.183 3.734 -8.525 1.00 98.81 92 SER A C 1
ATOM 674 O O . SER A 1 92 ? 2.746 3.538 -9.602 1.00 98.81 92 SER A O 1
ATOM 676 N N . PHE A 1 93 ? 0.861 3.898 -8.453 1.00 98.69 93 PHE A N 1
ATOM 677 C CA . PHE A 1 93 ? -0.007 3.814 -9.621 1.00 98.69 93 PHE A CA 1
ATOM 678 C C . PHE A 1 93 ? 0.260 4.934 -10.632 1.00 98.69 93 PHE A C 1
ATOM 680 O O . PHE A 1 93 ? 0.377 4.658 -11.825 1.00 98.69 93 PHE A O 1
ATOM 687 N N . LYS A 1 94 ? 0.403 6.186 -10.175 1.00 98.44 94 LYS A N 1
ATOM 688 C CA . LYS A 1 94 ? 0.736 7.332 -11.040 1.00 98.44 94 LYS A CA 1
ATOM 689 C C . LYS A 1 94 ? 2.071 7.128 -11.747 1.00 98.44 94 LYS A C 1
ATOM 691 O O . LYS A 1 94 ? 2.162 7.366 -12.947 1.00 98.44 94 LYS A O 1
ATOM 696 N N . GLN A 1 95 ? 3.078 6.645 -11.025 1.00 97.88 95 GLN A N 1
ATOM 697 C CA . GLN A 1 95 ? 4.378 6.313 -11.596 1.00 97.88 95 GLN A CA 1
ATOM 698 C C . GLN A 1 95 ? 4.243 5.245 -12.676 1.00 97.88 95 GLN A C 1
ATOM 700 O O . GLN A 1 95 ? 4.763 5.399 -13.775 1.00 97.88 95 GLN A O 1
ATOM 705 N N . MET A 1 96 ? 3.462 4.194 -12.420 1.00 95.69 96 MET A N 1
ATOM 706 C CA . MET A 1 96 ? 3.181 3.188 -13.440 1.00 95.69 96 MET A CA 1
ATOM 707 C C . MET A 1 96 ? 2.404 3.734 -14.643 1.00 95.69 96 MET A C 1
ATOM 709 O O . MET A 1 96 ? 2.528 3.181 -15.727 1.00 95.69 96 MET A O 1
ATOM 713 N N . GLN A 1 97 ? 1.614 4.800 -14.504 1.00 95.06 97 GLN A N 1
ATOM 714 C CA . GLN A 1 97 ? 0.960 5.450 -15.646 1.00 95.06 97 GLN A CA 1
ATOM 715 C C . GLN A 1 97 ? 1.913 6.326 -16.467 1.00 95.06 97 GLN A C 1
ATOM 717 O O . GLN A 1 97 ? 1.702 6.469 -17.670 1.00 95.06 97 GLN A O 1
ATOM 722 N N . SER A 1 98 ? 2.931 6.918 -15.836 1.00 92.94 98 SER A N 1
ATOM 723 C CA . SER A 1 98 ? 3.921 7.772 -16.504 1.00 92.94 98 SER A CA 1
ATOM 724 C C . SER A 1 98 ? 5.097 6.994 -17.103 1.00 92.94 98 SER A C 1
ATOM 726 O O . SER A 1 98 ? 5.832 7.545 -17.927 1.00 92.94 98 SER A O 1
ATOM 728 N N . LEU A 1 99 ? 5.271 5.726 -16.714 1.00 91.50 99 LEU A N 1
ATOM 729 C CA . LEU A 1 99 ? 6.296 4.839 -17.253 1.00 91.50 99 LEU A CA 1
ATOM 730 C C . LEU A 1 99 ? 6.175 4.689 -18.775 1.00 91.50 99 LEU A C 1
ATOM 732 O O . LEU A 1 99 ? 5.096 4.457 -19.318 1.00 91.50 99 LEU A O 1
ATOM 736 N N . LYS A 1 100 ? 7.330 4.749 -19.442 1.00 87.94 100 LYS A N 1
ATOM 737 C CA . LYS A 1 100 ? 7.508 4.406 -20.856 1.00 87.94 100 LYS A CA 1
ATOM 738 C C . LYS A 1 100 ? 8.348 3.130 -20.929 1.00 87.94 100 LYS A C 1
ATOM 740 O O . LYS A 1 100 ? 9.567 3.235 -20.813 1.00 87.94 100 LYS A O 1
ATOM 745 N N . PRO A 1 101 ? 7.739 1.933 -21.027 1.00 79.00 101 PRO A N 1
ATOM 746 C CA . PRO A 1 101 ? 8.469 0.662 -20.941 1.00 79.00 101 PRO A CA 1
ATOM 747 C C . PRO A 1 101 ? 9.527 0.460 -22.037 1.00 79.00 101 PRO A C 1
ATOM 749 O O . PRO A 1 101 ? 10.443 -0.336 -21.860 1.00 79.00 101 PRO A O 1
ATOM 752 N N . ASP A 1 102 ? 9.402 1.184 -23.147 1.00 82.00 102 ASP A N 1
ATOM 753 C CA . ASP A 1 102 ? 10.313 1.232 -24.293 1.00 82.00 102 ASP A CA 1
ATOM 754 C C . ASP A 1 102 ? 11.381 2.342 -24.193 1.00 82.00 102 ASP A C 1
ATOM 756 O O . ASP A 1 102 ? 12.173 2.532 -25.116 1.00 82.00 102 ASP A O 1
ATOM 760 N N . GLY A 1 103 ? 11.398 3.095 -23.088 1.00 83.88 103 GLY A N 1
ATOM 761 C CA . GLY A 1 103 ? 12.361 4.160 -22.824 1.00 83.88 103 GLY A CA 1
ATOM 762 C C . GLY A 1 103 ? 13.750 3.659 -22.412 1.00 83.88 103 GLY A C 1
ATOM 763 O O . GLY A 1 103 ? 14.049 2.466 -22.437 1.00 83.88 103 GLY A O 1
ATOM 764 N N . ASP A 1 104 ? 14.610 4.594 -21.997 1.00 89.69 104 ASP A N 1
ATOM 765 C CA . ASP A 1 104 ? 15.936 4.268 -21.462 1.00 89.69 104 ASP A CA 1
ATOM 766 C C . ASP A 1 104 ? 15.828 3.295 -20.274 1.00 89.69 104 ASP A C 1
ATOM 768 O O . ASP A 1 104 ? 15.171 3.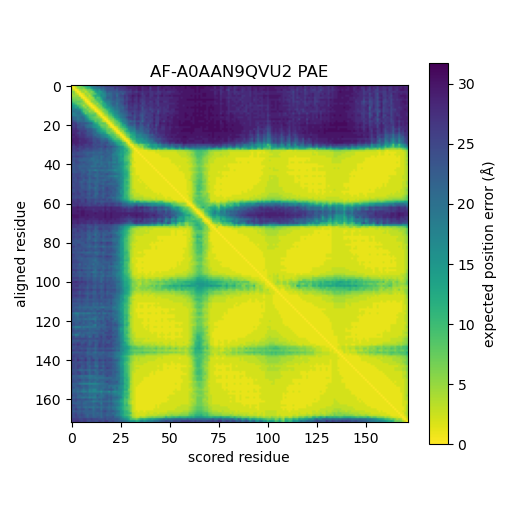584 -19.272 1.00 89.69 104 ASP A O 1
ATOM 772 N N . SER A 1 105 ? 16.494 2.143 -20.379 1.00 85.38 105 SER A N 1
ATOM 773 C CA . SER A 1 105 ? 16.387 1.037 -19.419 1.00 85.38 105 SER A CA 1
ATOM 774 C C . SER A 1 105 ? 16.790 1.435 -17.998 1.00 85.38 105 SER A C 1
ATOM 776 O O . SER A 1 105 ? 16.205 0.939 -17.032 1.00 85.38 105 SER A O 1
ATOM 778 N N . SER A 1 106 ? 17.769 2.334 -17.847 1.00 88.12 106 SER A N 1
ATOM 779 C CA . SER A 1 106 ? 18.239 2.783 -16.536 1.00 88.12 106 SER A CA 1
ATOM 780 C C . SER A 1 106 ? 17.223 3.707 -15.870 1.00 88.12 106 SER A C 1
ATOM 782 O O . SER A 1 106 ? 16.918 3.531 -14.689 1.00 88.12 106 SER A O 1
ATOM 784 N N . SER A 1 107 ? 16.622 4.611 -16.648 1.00 91.00 107 SER A N 1
ATOM 785 C CA . SER A 1 107 ? 15.527 5.468 -16.201 1.00 91.00 107 SER A CA 1
ATOM 786 C C . SER A 1 107 ? 14.295 4.640 -15.837 1.00 91.00 107 SER A C 1
ATOM 788 O O . SER A 1 107 ? 13.793 4.767 -14.725 1.00 91.00 107 SER A O 1
ATOM 790 N N . VAL A 1 108 ? 13.856 3.718 -16.701 1.00 92.12 108 VAL A N 1
ATOM 791 C CA . VAL A 1 108 ? 12.690 2.859 -16.426 1.00 92.12 108 VAL A CA 1
ATOM 792 C C . VAL A 1 108 ? 12.905 2.029 -15.160 1.00 92.12 108 VAL A C 1
ATOM 794 O O . VAL A 1 108 ? 12.012 1.945 -14.318 1.00 92.12 108 VAL A O 1
ATOM 797 N N . ARG A 1 109 ? 14.098 1.451 -14.974 1.00 93.50 109 ARG A N 1
ATOM 798 C CA . ARG A 1 109 ? 14.423 0.678 -13.768 1.00 93.50 109 ARG A CA 1
ATOM 799 C C . ARG A 1 109 ? 14.399 1.538 -12.505 1.00 93.50 109 ARG A C 1
ATOM 801 O O . ARG A 1 109 ? 13.902 1.072 -11.481 1.00 93.50 109 ARG A O 1
ATOM 808 N N . PHE A 1 110 ? 14.912 2.765 -12.570 1.00 94.38 110 PHE A N 1
ATOM 809 C CA . PHE A 1 110 ? 14.860 3.701 -11.449 1.00 94.38 110 PHE A CA 1
ATOM 810 C C . PHE A 1 110 ? 13.411 4.017 -11.058 1.00 94.38 110 PHE A C 1
ATOM 812 O O . PHE A 1 110 ? 13.036 3.859 -9.898 1.00 94.38 110 PHE A O 1
ATOM 819 N N . GLU A 1 111 ? 12.565 4.348 -12.031 1.00 96.06 111 GLU A N 1
ATOM 820 C CA . GLU A 1 111 ? 11.153 4.639 -11.778 1.00 96.06 111 GLU A CA 1
ATOM 821 C C . GLU A 1 111 ? 10.396 3.420 -11.217 1.00 96.06 111 GLU A C 1
ATOM 823 O O . GLU A 1 111 ? 9.596 3.551 -10.291 1.00 96.06 111 GLU A O 1
ATOM 828 N N . VAL A 1 112 ? 10.683 2.206 -11.704 1.00 97.06 112 VAL A N 1
ATOM 829 C CA . VAL A 1 112 ? 10.116 0.968 -11.137 1.00 97.06 112 VAL A CA 1
ATOM 830 C C . VAL A 1 112 ? 10.600 0.725 -9.702 1.00 97.06 112 VAL A C 1
ATOM 832 O O . VAL A 1 112 ? 9.825 0.241 -8.877 1.00 97.06 112 VAL A O 1
ATOM 835 N N . SER A 1 113 ? 11.833 1.107 -9.356 1.00 97.81 113 SER A N 1
ATOM 836 C CA . SER A 1 113 ? 12.335 0.988 -7.979 1.00 97.81 113 SER A CA 1
ATOM 837 C C . SER A 1 113 ? 11.604 1.902 -6.986 1.00 97.81 113 SER A C 1
ATOM 839 O O . SER A 1 113 ? 11.405 1.517 -5.828 1.00 97.81 113 SER A O 1
ATOM 841 N N . ASN A 1 114 ? 11.103 3.057 -7.444 1.00 98.12 114 ASN A N 1
ATOM 842 C CA . ASN A 1 114 ? 10.220 3.913 -6.646 1.00 98.12 114 ASN A CA 1
ATOM 843 C C . ASN A 1 114 ? 8.899 3.191 -6.347 1.00 98.12 114 ASN A C 1
ATOM 845 O O . ASN A 1 114 ? 8.497 3.104 -5.188 1.00 98.12 114 ASN A O 1
ATOM 849 N N . VAL A 1 115 ? 8.282 2.575 -7.366 1.00 98.69 115 VAL A N 1
ATOM 850 C CA . VAL A 1 115 ? 7.058 1.763 -7.213 1.00 98.69 115 VAL A CA 1
ATOM 851 C C . VAL A 1 115 ? 7.272 0.636 -6.199 1.00 98.69 115 VAL A C 1
ATOM 853 O O . VAL A 1 115 ? 6.454 0.447 -5.304 1.00 98.69 115 VAL A O 1
ATOM 856 N N . GLN A 1 116 ? 8.381 -0.103 -6.297 1.00 98.75 116 GLN A N 1
ATOM 857 C CA . GLN A 1 116 ? 8.707 -1.182 -5.354 1.00 98.75 116 GLN A CA 1
ATOM 858 C C . GLN A 1 116 ? 8.831 -0.670 -3.916 1.00 98.75 116 GLN A C 1
ATOM 860 O O . GLN A 1 116 ? 8.318 -1.298 -2.985 1.00 98.75 116 GLN A O 1
ATOM 865 N N . THR A 1 117 ? 9.493 0.474 -3.741 1.00 98.44 117 THR A N 1
ATOM 866 C CA . THR A 1 117 ? 9.698 1.103 -2.434 1.00 98.44 117 THR A CA 1
ATOM 867 C C . THR A 1 117 ? 8.368 1.527 -1.826 1.00 98.44 117 THR A C 1
ATOM 869 O O . THR A 1 117 ? 8.031 1.085 -0.731 1.00 98.44 117 THR A O 1
ATOM 872 N N . TRP A 1 118 ? 7.568 2.309 -2.549 1.00 98.81 118 TRP A N 1
ATOM 873 C CA . TRP A 1 118 ? 6.279 2.789 -2.054 1.00 98.81 118 TRP A CA 1
ATOM 874 C C . TRP A 1 118 ? 5.298 1.648 -1.781 1.00 98.81 118 TRP A C 1
ATOM 876 O O . TRP A 1 118 ? 4.669 1.636 -0.729 1.00 98.81 118 TRP A O 1
ATOM 886 N N . MET A 1 119 ? 5.216 0.634 -2.647 1.00 98.81 119 MET A N 1
ATOM 887 C CA . MET A 1 119 ? 4.369 -0.541 -2.400 1.00 98.81 119 MET A CA 1
ATOM 888 C C . MET A 1 119 ? 4.814 -1.343 -1.164 1.00 98.81 119 MET A C 1
ATOM 890 O O . MET A 1 119 ? 3.968 -1.841 -0.420 1.00 98.81 119 MET A O 1
ATOM 894 N N . SER A 1 120 ? 6.122 -1.446 -0.904 1.00 98.69 120 SER A N 1
ATOM 895 C CA . SER A 1 120 ? 6.647 -2.094 0.312 1.00 98.69 120 SER A CA 1
ATOM 896 C C . SER A 1 120 ? 6.341 -1.277 1.573 1.00 98.69 120 SER A C 1
ATOM 898 O O . SER A 1 120 ? 5.966 -1.837 2.607 1.00 98.69 120 SER A O 1
ATOM 900 N N . THR A 1 121 ? 6.435 0.052 1.484 1.00 98.19 121 THR A N 1
ATOM 901 C CA . THR A 1 121 ? 6.025 0.961 2.562 1.00 98.19 121 THR A CA 1
ATOM 902 C C . THR A 1 121 ? 4.522 0.871 2.819 1.00 98.19 121 THR A C 1
ATOM 904 O O . THR A 1 121 ? 4.110 0.769 3.969 1.00 98.19 121 THR A O 1
ATOM 907 N N . ALA A 1 122 ? 3.693 0.810 1.773 1.00 98.75 122 ALA A N 1
ATOM 908 C CA . ALA A 1 122 ? 2.248 0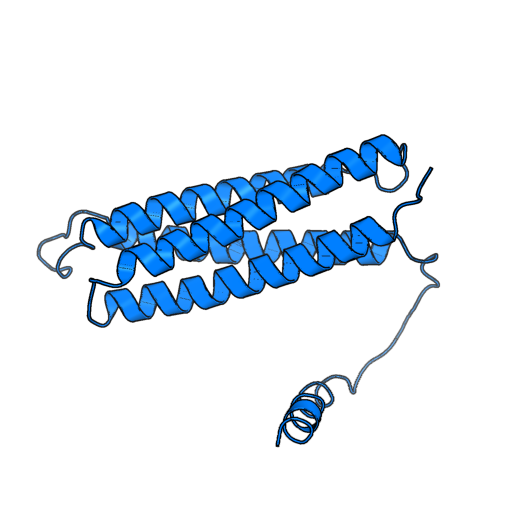.639 1.908 1.00 98.75 122 ALA A CA 1
ATOM 909 C C . ALA A 1 122 ? 1.885 -0.651 2.658 1.00 98.75 122 ALA A C 1
ATOM 911 O O . ALA A 1 122 ? 0.993 -0.644 3.506 1.00 98.75 122 ALA A O 1
ATOM 912 N N . LEU A 1 123 ? 2.594 -1.751 2.373 1.00 98.75 123 LEU A N 1
ATOM 913 C CA . LEU A 1 123 ? 2.409 -3.012 3.091 1.00 98.75 123 LEU A CA 1
ATOM 914 C C . LEU A 1 123 ? 2.763 -2.858 4.576 1.00 98.75 123 LEU A C 1
ATOM 916 O O . LEU A 1 123 ? 1.954 -3.214 5.427 1.00 98.75 123 LEU A O 1
ATOM 920 N N . THR A 1 124 ? 3.916 -2.251 4.869 1.00 98.19 124 THR A N 1
ATOM 921 C CA . THR A 1 124 ? 4.368 -1.960 6.242 1.00 98.19 124 THR A CA 1
ATOM 922 C C . THR A 1 124 ? 3.356 -1.108 7.013 1.00 98.19 124 THR A C 1
ATOM 924 O O . THR A 1 124 ? 3.047 -1.396 8.169 1.00 98.19 124 THR A O 1
ATOM 927 N N . ASN A 1 125 ? 2.790 -0.082 6.379 1.00 98.25 125 ASN A N 1
ATOM 928 C CA . ASN A 1 125 ? 1.783 0.777 6.998 1.00 98.25 125 ASN A CA 1
ATOM 929 C C . ASN A 1 125 ? 0.477 0.013 7.282 1.00 98.25 125 ASN A C 1
ATOM 931 O O . ASN A 1 125 ? -0.108 0.149 8.357 1.00 98.25 125 ASN A O 1
ATOM 935 N N . ALA A 1 126 ? 0.039 -0.851 6.360 1.00 98.50 126 ALA A N 1
ATOM 936 C CA . ALA A 1 126 ? -1.126 -1.708 6.578 1.00 98.50 126 ALA A CA 1
ATOM 937 C C . ALA A 1 126 ? -0.897 -2.758 7.688 1.00 98.50 126 ALA A C 1
ATOM 939 O O . ALA A 1 126 ? -1.833 -3.095 8.422 1.00 98.50 126 ALA A O 1
ATOM 940 N N . ASP A 1 127 ? 0.332 -3.263 7.842 1.00 98.50 127 ASP A N 1
ATOM 941 C CA . ASP A 1 127 ? 0.720 -4.100 8.983 1.00 98.50 127 ASP A CA 1
ATOM 942 C C . ASP A 1 127 ? 0.692 -3.301 10.290 1.00 98.50 127 ASP A C 1
ATOM 944 O O . ASP A 1 127 ? -0.010 -3.698 11.214 1.00 98.50 127 ASP A O 1
ATOM 948 N N . THR A 1 128 ? 1.285 -2.106 10.317 1.00 97.19 128 THR A N 1
ATOM 949 C CA . THR A 1 128 ? 1.283 -1.213 11.494 1.00 97.19 128 THR A CA 1
ATOM 950 C C . THR A 1 128 ? -0.141 -0.858 11.951 1.00 97.19 128 THR A C 1
ATOM 952 O O . THR A 1 128 ? -0.426 -0.816 13.145 1.00 97.19 128 THR A O 1
ATOM 955 N N . CYS A 1 129 ? -1.074 -0.651 11.013 1.00 97.94 129 CYS A N 1
ATOM 956 C CA . CYS A 1 129 ? -2.505 -0.490 11.306 1.00 97.94 129 CYS A CA 1
ATOM 957 C C . CYS A 1 129 ? -3.073 -1.725 12.025 1.00 97.94 129 CYS A C 1
ATOM 959 O O . CYS A 1 129 ? -3.780 -1.595 13.019 1.00 97.94 129 CYS A O 1
ATOM 961 N N . THR A 1 130 ? -2.741 -2.928 11.545 1.00 97.31 130 THR A N 1
ATOM 962 C CA . THR A 1 130 ? -3.206 -4.184 12.151 1.00 97.31 130 THR A CA 1
ATOM 963 C C . THR A 1 130 ? -2.656 -4.345 13.571 1.00 97.31 130 THR A C 1
ATOM 965 O O . THR A 1 130 ? -3.427 -4.635 14.485 1.00 97.31 130 THR A O 1
ATOM 968 N N . ASP A 1 131 ? -1.358 -4.103 13.755 1.00 95.19 131 ASP A N 1
ATOM 969 C CA . ASP A 1 131 ? -0.659 -4.248 15.037 1.00 95.19 131 ASP A CA 1
ATOM 970 C C . ASP A 1 131 ? -1.170 -3.229 16.072 1.00 95.19 131 ASP A C 1
ATOM 972 O O . ASP A 1 131 ? -1.370 -3.546 17.244 1.00 95.19 131 ASP A O 1
ATOM 976 N N . GLY A 1 132 ? -1.499 -2.010 15.629 1.00 93.50 132 GLY A N 1
ATOM 977 C CA . GLY A 1 132 ? -2.092 -0.973 16.478 1.00 93.50 132 GLY A CA 1
ATOM 978 C C . GLY A 1 132 ? -3.464 -1.333 17.065 1.00 93.50 132 GLY A C 1
ATOM 979 O O . GLY A 1 132 ? -3.897 -0.704 18.028 1.00 93.50 132 GLY A O 1
ATOM 980 N N . LEU A 1 133 ? -4.146 -2.352 16.528 1.00 93.44 133 LEU A N 1
ATOM 981 C CA . LEU A 1 133 ? -5.457 -2.815 16.996 1.00 93.44 133 LEU A CA 1
ATOM 982 C C . LEU A 1 133 ? -5.388 -4.001 17.969 1.00 93.44 133 LEU A C 1
ATOM 984 O O . LEU A 1 133 ? -6.437 -4.492 18.390 1.00 93.44 133 LEU A O 1
ATOM 988 N N . GLU A 1 134 ? -4.202 -4.497 18.333 1.00 90.56 134 GLU A N 1
ATOM 989 C CA . GLU A 1 134 ? -4.070 -5.698 19.172 1.00 90.56 134 GLU A CA 1
ATOM 990 C C . GLU A 1 134 ? -4.816 -5.589 20.511 1.00 90.56 134 GLU A C 1
ATOM 992 O O . GLU A 1 134 ? -5.424 -6.570 20.940 1.00 90.56 134 GLU A O 1
ATOM 997 N N . GLY A 1 135 ? -4.844 -4.398 21.121 1.00 85.50 135 GLY A N 1
ATOM 998 C CA . GLY A 1 135 ? -5.546 -4.124 22.382 1.00 85.50 135 GLY A CA 1
ATOM 999 C C . GLY A 1 135 ? -7.036 -3.772 22.258 1.00 85.50 135 GLY A 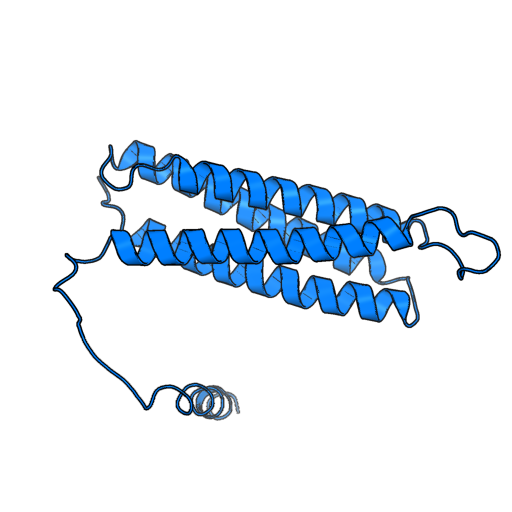C 1
ATOM 1000 O O . GLY A 1 135 ? -7.708 -3.634 23.279 1.00 85.50 135 GLY A O 1
ATOM 1001 N N . GLU A 1 136 ? -7.561 -3.609 21.041 1.00 87.75 136 GLU A N 1
ATOM 1002 C CA . GLU A 1 136 ? -8.997 -3.409 20.809 1.00 87.75 136 GLU A CA 1
ATOM 1003 C C . GLU A 1 136 ? -9.736 -4.753 20.862 1.00 87.75 136 GLU A C 1
ATOM 1005 O O . GLU A 1 136 ? -9.128 -5.804 20.685 1.00 87.75 136 GLU A O 1
ATOM 1010 N N . GLU A 1 137 ? -11.052 -4.759 21.070 1.00 88.00 137 GLU A N 1
ATOM 1011 C CA . GLU A 1 137 ? -11.844 -5.996 21.107 1.00 88.00 137 GLU A CA 1
ATOM 1012 C C . GLU A 1 137 ? -13.222 -5.825 20.458 1.00 88.00 137 GLU A C 1
ATOM 1014 O O . GLU A 1 137 ? -13.766 -4.724 20.343 1.00 88.00 137 GLU A O 1
ATOM 1019 N N . GLY A 1 138 ? -13.815 -6.949 20.055 1.00 90.44 138 GLY A N 1
ATOM 1020 C CA . GLY A 1 138 ? -15.185 -7.006 19.550 1.00 90.44 138 GLY A CA 1
ATOM 1021 C C . GLY A 1 138 ? -15.342 -6.805 18.034 1.00 90.44 138 GLY A C 1
ATOM 1022 O O . GLY A 1 138 ? -14.361 -6.746 17.289 1.00 90.44 138 GLY A O 1
ATOM 1023 N N . PRO A 1 139 ? -16.598 -6.710 17.550 1.00 91.31 139 PRO A N 1
ATOM 1024 C CA . PRO A 1 139 ? -16.916 -6.815 16.122 1.00 91.31 139 PRO A CA 1
ATOM 1025 C C . PRO A 1 139 ? -16.260 -5.747 15.244 1.00 91.31 139 PRO A C 1
ATOM 1027 O O . PRO A 1 139 ? -15.959 -5.999 14.080 1.00 91.31 139 PRO A O 1
ATOM 1030 N N . LEU A 1 140 ? -16.026 -4.552 15.797 1.00 89.81 140 LEU A N 1
ATOM 1031 C CA . LEU A 1 140 ? -15.368 -3.466 15.079 1.00 89.81 140 LEU A CA 1
ATOM 1032 C C . LEU A 1 140 ? -13.929 -3.840 14.696 1.00 89.81 140 LEU A C 1
ATOM 1034 O O . LEU A 1 140 ? -13.569 -3.693 13.529 1.00 89.81 140 LEU A O 1
ATOM 1038 N N . LYS A 1 141 ? -13.144 -4.376 15.644 1.00 92.62 141 LYS A N 1
ATOM 1039 C CA . LYS A 1 141 ? -11.782 -4.869 15.389 1.00 92.62 141 LYS A CA 1
ATOM 1040 C C . LYS A 1 141 ? -11.795 -5.953 14.324 1.00 92.62 141 LYS A C 1
ATOM 1042 O O . LYS A 1 141 ? -11.087 -5.813 13.336 1.00 92.62 141 LYS A O 1
ATOM 1047 N N . THR A 1 142 ? -12.643 -6.973 14.472 1.00 95.19 142 THR A N 1
ATOM 1048 C CA . THR A 1 142 ? -12.750 -8.070 13.494 1.00 95.19 142 THR A CA 1
ATOM 1049 C C . THR A 1 142 ? -13.015 -7.542 12.084 1.00 95.19 142 THR A C 1
ATOM 1051 O O . THR A 1 142 ? -12.282 -7.869 11.155 1.00 95.19 142 THR A O 1
ATOM 1054 N N . ASN A 1 143 ? -13.989 -6.639 11.933 1.00 95.94 143 ASN A N 1
ATOM 1055 C CA . ASN A 1 143 ? -14.326 -6.056 10.636 1.00 95.94 143 ASN A CA 1
ATOM 1056 C C . ASN A 1 143 ? -13.180 -5.230 10.030 1.00 95.94 143 ASN A C 1
ATOM 1058 O O . ASN A 1 143 ? -13.021 -5.216 8.809 1.00 95.94 143 ASN A O 1
ATOM 1062 N N . ILE A 1 144 ? -12.404 -4.511 10.850 1.00 96.06 144 ILE A N 1
ATOM 1063 C CA . ILE A 1 144 ? -11.229 -3.767 10.375 1.00 96.06 144 ILE A CA 1
ATOM 1064 C C . ILE A 1 144 ? -10.115 -4.742 9.969 1.00 96.06 144 ILE A C 1
ATOM 1066 O O . ILE A 1 144 ? -9.581 -4.631 8.865 1.00 96.06 144 ILE A O 1
ATOM 1070 N N . SER A 1 145 ? -9.802 -5.724 10.815 1.00 97.25 145 SER A N 1
ATOM 1071 C CA . SER A 1 145 ? -8.759 -6.720 10.560 1.00 97.25 145 SER A CA 1
ATOM 1072 C C . SER A 1 145 ? -9.025 -7.524 9.285 1.00 97.25 145 SER A C 1
ATOM 1074 O O . SER A 1 145 ? -8.114 -7.680 8.476 1.00 97.25 145 SER A O 1
ATOM 1076 N N . ASP A 1 146 ? -10.263 -7.960 9.040 1.00 98.19 146 ASP A N 1
ATOM 1077 C CA . ASP A 1 146 ? -10.622 -8.712 7.829 1.00 98.19 146 ASP A CA 1
ATOM 1078 C C . ASP A 1 146 ? -10.376 -7.898 6.548 1.00 98.19 146 ASP A C 1
ATOM 1080 O O . ASP A 1 146 ? -9.864 -8.413 5.546 1.00 98.19 146 ASP A O 1
ATOM 1084 N N . ARG A 1 147 ? -10.682 -6.595 6.585 1.00 98.62 147 ARG A N 1
ATOM 1085 C CA . ARG A 1 147 ? -10.397 -5.674 5.476 1.00 98.62 147 ARG A CA 1
ATOM 1086 C C . ARG A 1 147 ? -8.897 -5.498 5.277 1.00 98.62 147 ARG A C 1
ATOM 1088 O O . ARG A 1 147 ? -8.425 -5.589 4.146 1.00 98.62 147 ARG A O 1
ATOM 1095 N N . LEU A 1 148 ? -8.142 -5.300 6.357 1.00 98.56 148 LEU A N 1
ATOM 1096 C CA . LEU A 1 148 ? -6.687 -5.145 6.292 1.00 98.56 148 LEU A CA 1
ATOM 1097 C C . LEU A 1 148 ? -5.999 -6.407 5.769 1.00 98.56 148 LEU A C 1
ATOM 1099 O O . LEU A 1 148 ? -5.093 -6.300 4.950 1.00 98.56 148 LEU A O 1
ATOM 1103 N N . VAL A 1 149 ? -6.459 -7.605 6.139 1.00 98.69 149 VAL A N 1
ATOM 1104 C CA . VAL A 1 149 ? -5.951 -8.866 5.567 1.00 98.69 149 VAL A CA 1
ATOM 1105 C C . VAL A 1 149 ? -6.105 -8.877 4.045 1.00 98.69 149 VAL A C 1
ATOM 1107 O O . VAL A 1 149 ? -5.168 -9.237 3.326 1.00 98.69 149 VAL A O 1
ATOM 1110 N N . LYS A 1 150 ? -7.264 -8.447 3.534 1.00 98.62 150 LYS A N 1
ATOM 1111 C CA . LYS A 1 150 ? -7.505 -8.368 2.089 1.00 98.62 150 LYS A CA 1
ATOM 1112 C C . LYS A 1 150 ? -6.627 -7.309 1.415 1.00 98.62 150 LYS A C 1
ATOM 1114 O O . LYS A 1 150 ? -6.006 -7.620 0.398 1.00 98.62 150 LYS A O 1
ATOM 1119 N N . VAL A 1 151 ? -6.517 -6.112 1.996 1.00 98.81 151 VAL A N 1
ATOM 1120 C CA . VAL A 1 151 ? -5.636 -5.033 1.511 1.00 98.81 151 VAL A CA 1
ATOM 1121 C C . VAL A 1 151 ? -4.188 -5.516 1.422 1.00 98.81 151 VAL A C 1
ATOM 1123 O O . VAL A 1 151 ? -3.591 -5.476 0.347 1.00 98.81 151 VAL A O 1
ATOM 1126 N N . LYS A 1 152 ? -3.643 -6.073 2.508 1.00 98.81 152 LYS A N 1
ATOM 1127 C CA . LYS A 1 152 ? -2.260 -6.571 2.570 1.00 98.81 152 LYS A CA 1
ATOM 1128 C C . LYS A 1 152 ? -1.973 -7.646 1.531 1.00 98.81 152 LYS A C 1
ATOM 1130 O O . LYS A 1 152 ? -0.920 -7.629 0.891 1.00 98.81 152 LYS A O 1
ATOM 1135 N N . LYS A 1 153 ? -2.927 -8.554 1.308 1.00 98.69 153 LYS A N 1
ATOM 1136 C CA . LYS A 1 153 ? -2.818 -9.576 0.262 1.00 98.69 153 LYS A CA 1
ATOM 1137 C C . LYS A 1 153 ? -2.736 -8.954 -1.133 1.00 98.69 153 LYS A C 1
ATOM 1139 O O . LYS A 1 153 ? -1.910 -9.385 -1.934 1.00 98.69 153 LYS A O 1
ATOM 1144 N N . LEU A 1 154 ? -3.565 -7.956 -1.435 1.00 98.75 154 LEU A N 1
ATOM 1145 C CA . LEU A 1 154 ? -3.544 -7.289 -2.739 1.00 98.75 154 LEU A CA 1
ATOM 1146 C C . LEU A 1 154 ? -2.273 -6.461 -2.947 1.00 98.75 154 LEU A C 1
ATOM 1148 O O . LEU A 1 154 ? -1.687 -6.552 -4.022 1.00 98.75 154 LEU A O 1
ATOM 1152 N N . ILE A 1 155 ? -1.799 -5.744 -1.922 1.00 98.69 155 ILE A N 1
ATOM 1153 C CA . ILE A 1 155 ? -0.512 -5.032 -1.964 1.00 98.69 155 ILE A CA 1
ATOM 1154 C C . ILE A 1 155 ? 0.629 -6.022 -2.232 1.00 98.69 155 ILE A C 1
ATOM 1156 O O . ILE A 1 155 ? 1.428 -5.805 -3.139 1.00 98.69 155 ILE A O 1
ATOM 1160 N N . SER A 1 156 ? 0.669 -7.144 -1.507 1.00 98.81 156 SER A N 1
ATOM 1161 C CA . SER A 1 156 ? 1.699 -8.179 -1.681 1.00 98.81 156 SER A CA 1
ATOM 1162 C C . SER A 1 156 ? 1.679 -8.789 -3.087 1.00 98.81 156 SER A C 1
ATOM 1164 O O . SER A 1 156 ? 2.726 -8.943 -3.715 1.00 98.81 156 SER A O 1
ATOM 1166 N N . ASN A 1 157 ? 0.489 -9.098 -3.613 1.00 98.62 157 ASN A N 1
ATOM 1167 C CA . ASN A 1 157 ? 0.326 -9.606 -4.977 1.00 98.62 157 ASN A CA 1
ATOM 1168 C C . ASN A 1 157 ? 0.789 -8.582 -6.024 1.00 98.62 157 ASN A C 1
ATOM 1170 O O . ASN A 1 157 ? 1.464 -8.943 -6.987 1.00 98.62 157 ASN A O 1
ATOM 1174 N N . ALA A 1 158 ? 0.437 -7.309 -5.841 1.00 98.75 158 ALA A N 1
ATOM 1175 C CA . ALA A 1 158 ? 0.853 -6.235 -6.731 1.00 98.75 158 ALA A CA 1
ATOM 1176 C C . ALA A 1 158 ? 2.375 -6.036 -6.695 1.00 98.75 158 ALA A C 1
ATOM 1178 O O . ALA A 1 158 ? 2.998 -5.966 -7.750 1.00 98.75 158 ALA A O 1
ATOM 1179 N N . LEU A 1 159 ? 2.988 -6.046 -5.507 1.00 98.62 159 LEU A N 1
ATOM 1180 C CA . LEU A 1 159 ? 4.439 -5.963 -5.344 1.00 98.62 159 LEU A CA 1
ATOM 1181 C C . LEU A 1 159 ? 5.158 -7.134 -6.031 1.00 98.62 159 LEU A C 1
ATOM 1183 O O . LEU A 1 159 ? 6.171 -6.922 -6.694 1.00 98.62 159 LEU A O 1
ATOM 1187 N N . ALA A 1 160 ? 4.621 -8.354 -5.940 1.00 98.50 160 ALA A N 1
ATOM 1188 C CA . ALA A 1 160 ? 5.168 -9.507 -6.656 1.00 98.50 160 ALA A CA 1
ATOM 1189 C C . ALA A 1 160 ? 5.167 -9.291 -8.179 1.00 98.50 160 ALA A C 1
ATOM 1191 O O . ALA A 1 160 ? 6.185 -9.512 -8.831 1.00 98.50 160 ALA A O 1
ATOM 1192 N N . LEU A 1 161 ? 4.065 -8.783 -8.738 1.00 98.31 161 LEU A N 1
ATOM 1193 C CA . LEU A 1 161 ? 3.961 -8.506 -10.173 1.00 98.31 161 LEU A CA 1
ATOM 1194 C C . LEU A 1 161 ? 4.859 -7.344 -10.619 1.00 98.31 161 LEU A C 1
ATOM 1196 O O . LEU A 1 161 ? 5.462 -7.425 -11.686 1.00 98.31 161 LEU A O 1
ATOM 1200 N N . VAL A 1 162 ? 4.997 -6.294 -9.804 1.00 98.06 162 VAL A N 1
ATOM 1201 C CA . VAL A 1 162 ? 5.958 -5.203 -10.051 1.00 98.06 162 VAL A CA 1
ATOM 1202 C C . VAL A 1 162 ? 7.390 -5.746 -10.058 1.00 98.06 162 VAL A C 1
ATOM 1204 O O . VAL A 1 162 ? 8.174 -5.401 -10.940 1.00 98.06 162 VAL A O 1
ATOM 1207 N N . ASN A 1 163 ? 7.727 -6.633 -9.119 1.00 97.44 163 ASN A N 1
ATOM 1208 C CA . ASN A 1 163 ? 9.038 -7.277 -9.067 1.00 97.44 163 ASN A CA 1
ATOM 1209 C C . ASN A 1 163 ? 9.298 -8.171 -10.281 1.00 97.44 163 AS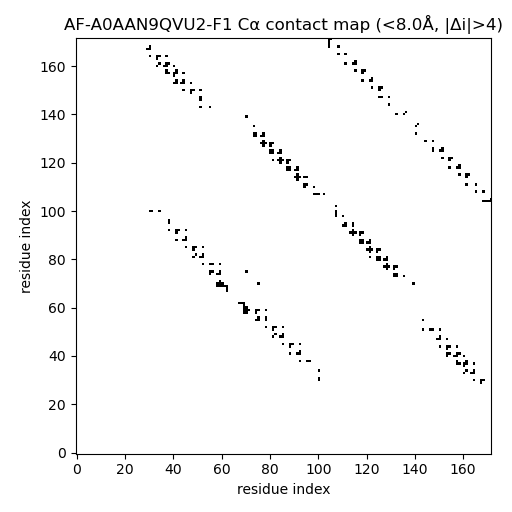N A C 1
ATOM 1211 O O . ASN A 1 163 ? 10.430 -8.226 -10.754 1.00 97.44 163 ASN A O 1
ATOM 1215 N N . ASP A 1 164 ? 8.284 -8.874 -10.782 1.00 96.31 164 ASP A N 1
ATOM 1216 C CA . ASP A 1 164 ? 8.419 -9.692 -11.986 1.00 96.31 164 ASP A CA 1
ATOM 1217 C C . ASP A 1 164 ? 8.613 -8.827 -13.232 1.00 96.31 164 ASP A C 1
ATOM 1219 O O . ASP A 1 164 ? 9.555 -9.069 -13.982 1.00 96.31 164 ASP A O 1
ATOM 1223 N N . PHE A 1 165 ? 7.842 -7.746 -13.382 1.00 93.88 165 PHE A N 1
ATOM 1224 C CA . PHE A 1 165 ? 8.068 -6.756 -14.437 1.00 93.88 165 PHE A CA 1
ATOM 1225 C C . PHE A 1 165 ? 9.482 -6.150 -14.374 1.00 93.88 165 PHE A C 1
ATOM 1227 O O . PHE A 1 165 ? 10.169 -6.049 -15.385 1.00 93.88 165 PHE A O 1
ATOM 1234 N N . ALA A 1 166 ? 9.991 -5.815 -13.186 1.00 93.88 166 ALA A N 1
ATOM 1235 C CA . ALA A 1 166 ? 11.345 -5.270 -13.041 1.00 93.88 166 ALA A CA 1
ATOM 1236 C C . ALA A 1 166 ? 12.452 -6.219 -13.554 1.00 93.88 166 ALA A C 1
ATOM 1238 O O . ALA A 1 166 ? 13.521 -5.758 -13.975 1.00 93.88 166 ALA A O 1
ATOM 1239 N N . LYS A 1 167 ? 12.215 -7.540 -13.516 1.00 93.50 167 LYS A N 1
ATOM 1240 C CA . LYS A 1 167 ? 13.146 -8.568 -14.016 1.00 93.50 167 LYS A CA 1
ATOM 1241 C C . LYS A 1 167 ? 13.119 -8.698 -15.538 1.00 93.50 167 LYS A C 1
ATOM 1243 O O . LYS A 1 167 ? 14.101 -9.176 -16.095 1.00 93.50 167 LYS A O 1
ATOM 1248 N N . THR A 1 168 ? 12.034 -8.294 -16.205 1.00 91.12 168 THR A N 1
ATOM 1249 C CA . THR A 1 168 ? 11.956 -8.318 -17.676 1.00 91.12 168 THR A CA 1
ATOM 1250 C C . THR A 1 168 ? 12.692 -7.139 -18.313 1.00 91.12 168 THR A C 1
ATOM 1252 O O . THR A 1 168 ? 12.993 -7.177 -19.504 1.00 91.12 168 THR A O 1
ATOM 1255 N N . LEU A 1 169 ? 13.009 -6.096 -17.536 1.00 89.31 169 LEU A N 1
ATOM 1256 C CA . LEU A 1 169 ? 13.773 -4.944 -18.009 1.00 89.31 169 LEU A CA 1
ATOM 1257 C C . LEU A 1 169 ? 15.238 -5.331 -18.299 1.00 89.31 169 LEU A C 1
ATOM 1259 O O . LEU A 1 169 ? 15.864 -5.970 -17.444 1.00 89.31 169 LEU A O 1
ATOM 1263 N N . PRO A 1 170 ? 15.833 -4.882 -19.423 1.00 84.25 170 PRO A N 1
ATOM 1264 C CA . PRO A 1 170 ? 17.237 -5.140 -19.744 1.00 84.25 170 PRO A CA 1
ATOM 1265 C C . PRO A 1 170 ? 18.199 -4.651 -18.652 1.00 84.25 170 PRO A C 1
ATOM 1267 O O . PRO A 1 170 ? 18.025 -3.569 -18.083 1.00 84.25 170 PRO A O 1
ATOM 1270 N N . THR A 1 171 ? 19.219 -5.449 -18.339 1.00 76.12 171 THR A N 1
ATOM 1271 C CA . THR A 1 171 ? 20.358 -5.034 -17.505 1.00 76.12 171 THR A CA 1
ATOM 1272 C C . THR A 1 171 ? 21.457 -4.499 -18.414 1.00 76.12 171 THR A C 1
ATOM 1274 O O . THR A 1 171 ? 21.836 -5.189 -19.360 1.00 76.12 171 THR A O 1
ATOM 1277 N N . ASN A 1 172 ? 21.930 -3.284 -18.141 1.00 59.84 172 ASN A N 1
ATOM 1278 C CA . ASN A 1 172 ? 23.023 -2.650 -18.884 1.00 59.84 172 ASN A CA 1
ATOM 1279 C C . ASN A 1 172 ? 24.376 -3.273 -18.541 1.00 59.84 172 ASN A C 1
ATOM 1281 O O . ASN A 1 172 ? 24.532 -3.702 -17.374 1.00 5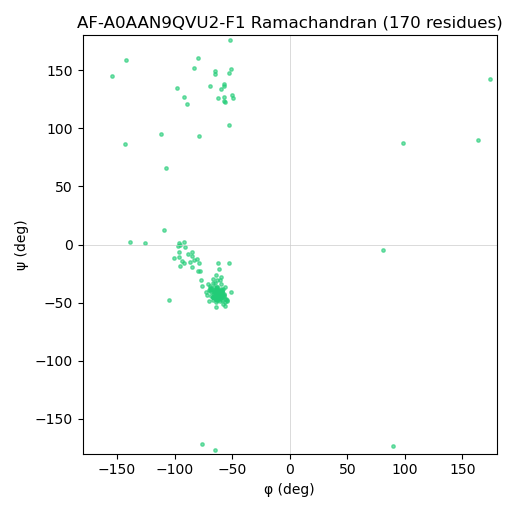9.84 172 ASN A O 1
#

pLDDT: mean 83.74, std 20.51, range [37.94, 98.94]

Secondary structure (DSSP, 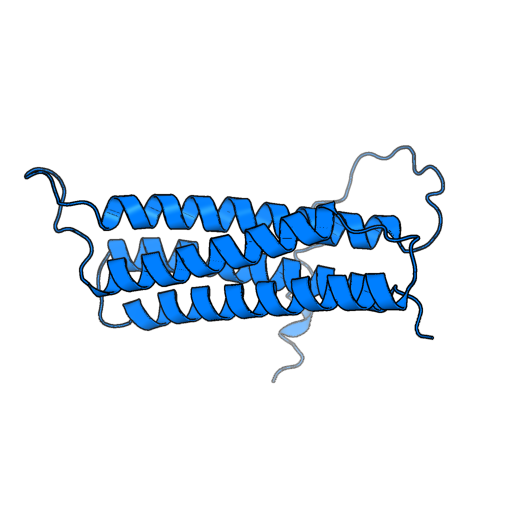8-state):
--SSSSSSSSSSSSSS--S-------PPSSSHHHHHHHHHHHHHHHHHHHHHHHHHHHHHSPPPTTS-SPP-HHHHHHHHHHHHHHHHHHHHHHHHHH--TTS-HHHHHHHHHHHHHHHHHHHHHHHHHHHTTTT--SHHHHHHHHHHHHHHHHHHHHHHHHHHHHHHSPP-

Radius of gyration: 19.87 Å; Cα contacts (8 Å, |Δi|>4): 171; chains: 1; bounding box: 51×46×54 Å

Solvent-accessible surface area (backbone atoms only — not comparable to full-atom values): 9572 Å² total; per-residue (Å²): 145,72,77,73,68,70,64,65,69,67,67,72,78,71,82,78,87,83,83,85,84,93,81,85,69,89,71,76,86,74,53,65,67,40,46,50,53,17,49,52,31,34,48,54,25,32,56,47,31,47,53,45,34,56,54,38,52,65,39,52,40,84,53,56,97,89,49,68,86,46,46,53,71,44,48,43,53,19,32,53,29,32,45,54,17,34,50,26,30,47,51,29,40,53,50,60,69,70,60,54,93,88,51,61,52,69,59,47,50,52,56,50,49,51,31,53,50,29,38,53,49,19,40,52,25,41,47,52,23,52,62,50,40,70,89,57,75,61,71,66,48,54,58,50,48,58,47,44,55,52,32,43,50,34,37,52,54,16,45,51,33,44,54,53,34,61,67,62,51,72,82,132

InterPro domains:
  IPR006501 Pectinesterase inhibitor domain [PF04043] (35-161)
  IPR006501 Pectinesterase inhibitor domain [SM00856] (22-161)
  IPR006501 Pectinesterase inhibitor domain [TIGR01614] (38-163)
  IPR035513 Invertase/pectin methylesterase inhibitor domain superfamily [G3DSA:1.20.140.40] (17-165)
  IPR035513 Invertase/pectin methylesterase inhibitor domain superfamily [SSF101148] (35-165)
  IPR051955 Pectinesterase Inhibitor [PTHR31080] (29-161)

Sequence (172 aa):
MTRHFLLLSLLFFASTFSCLVPTVTAVDASGDTDFTRARVAVSTALDEASAAATYLSQQTAPANKDSGKPGGGAVKDCFTNLEDAVDMIRDSFKQMQSLKPDGDSSSVRFEVSNVQTWMSTALTNADTCTDGLEGEEGPLKTNISDRLVKVKKLISNALALVNDFAKTLPTN

Foldseek 3Di:
DPPPVVVVVVPPVPPPPDDDDDDPDPDDDDQPVLLVVLLVLLVVLLVLLVVLLVVLVVLQDDDDPPDDDRDPPLSVLLSVLSVLLSVLSVVLNVLSVVADSPDDLVVNLVSLVSSLVSLVSSLVSLVVSLVSCPPPDDDVNVVSNVSSVVSNVSSVVSSVSSVSSSVSGDDD